Protein AF-A0A3M0XFP8-F1 (afdb_monomer)

Radius of gyration: 16.87 Å; Cα contacts (8 Å, |Δi|>4): 60; chains: 1; bounding box: 31×48×36 Å

Structure (mmCIF, N/CA/C/O backbone):
data_AF-A0A3M0XFP8-F1
#
_entry.id   AF-A0A3M0XFP8-F1
#
loop_
_atom_site.group_PDB
_atom_site.id
_atom_site.type_symbol
_atom_site.label_atom_id
_atom_site.label_alt_id
_atom_site.label_comp_id
_atom_site.label_asym_id
_atom_site.label_entity_id
_atom_site.label_seq_id
_atom_site.pdbx_PDB_ins_code
_atom_site.Cartn_x
_atom_site.Cartn_y
_atom_site.Cartn_z
_atom_site.occupancy
_atom_site.B_iso_or_equiv
_atom_site.auth_seq_id
_atom_site.auth_comp_id
_atom_site.auth_asym_id
_atom_site.auth_atom_id
_atom_site.pdbx_PDB_model_num
ATOM 1 N N . MET A 1 1 ? 6.342 29.990 0.058 1.00 71.69 1 MET A N 1
ATOM 2 C CA . MET A 1 1 ? 6.143 28.646 0.647 1.00 71.69 1 MET A CA 1
ATOM 3 C C . MET A 1 1 ? 6.745 27.625 -0.307 1.00 71.69 1 MET A C 1
ATOM 5 O O . MET A 1 1 ? 6.410 27.677 -1.483 1.00 71.69 1 MET A O 1
ATOM 9 N N . LYS A 1 2 ? 7.682 26.776 0.133 1.00 77.38 2 LYS A N 1
ATOM 10 C CA . LYS A 1 2 ? 8.288 25.752 -0.735 1.00 77.38 2 LYS A CA 1
ATOM 11 C C . LYS A 1 2 ? 7.440 24.488 -0.623 1.00 77.38 2 LYS A C 1
ATOM 13 O O . LYS A 1 2 ? 7.327 23.938 0.466 1.00 77.38 2 LYS A O 1
ATOM 18 N N . LEU A 1 3 ? 6.804 24.079 -1.716 1.00 90.31 3 LEU A N 1
ATOM 19 C CA . LEU A 1 3 ? 6.035 22.837 -1.759 1.00 90.31 3 LEU A CA 1
ATOM 20 C C . LEU A 1 3 ? 7.024 21.666 -1.736 1.00 90.31 3 LEU A C 1
ATOM 22 O O . LEU A 1 3 ? 7.951 21.624 -2.544 1.00 90.31 3 LEU A O 1
ATOM 26 N N . GLN A 1 4 ? 6.872 20.769 -0.767 1.00 94.06 4 GLN A N 1
ATOM 27 C CA . GLN A 1 4 ? 7.749 19.619 -0.556 1.00 94.06 4 GLN A CA 1
ATOM 28 C C . GLN A 1 4 ? 6.907 18.363 -0.364 1.00 94.06 4 GLN A 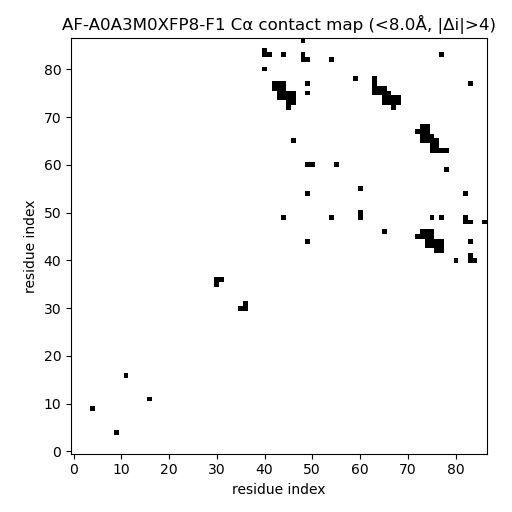C 1
ATOM 30 O O . GLN A 1 4 ? 5.802 18.424 0.176 1.00 94.06 4 GLN A O 1
ATOM 35 N N . LEU A 1 5 ? 7.451 17.227 -0.795 1.00 94.88 5 LEU A N 1
ATOM 36 C CA . LEU A 1 5 ? 6.831 15.929 -0.573 1.00 94.88 5 LEU A CA 1
ATOM 37 C C . LEU A 1 5 ? 6.844 15.572 0.923 1.00 94.88 5 LEU A C 1
ATOM 39 O O . LEU A 1 5 ? 7.823 15.880 1.614 1.00 94.88 5 LEU A O 1
ATOM 43 N N . PRO A 1 6 ? 5.813 14.872 1.430 1.00 94.88 6 PRO A N 1
ATOM 44 C CA . PRO A 1 6 ? 5.868 14.269 2.755 1.00 94.88 6 PRO A CA 1
ATOM 45 C C . PRO A 1 6 ? 7.073 13.330 2.890 1.00 94.88 6 PRO A C 1
ATOM 47 O O . PRO A 1 6 ? 7.381 12.551 1.981 1.00 94.88 6 PRO A O 1
ATOM 50 N N . LYS A 1 7 ? 7.750 13.371 4.042 1.00 95.31 7 LYS A N 1
ATOM 51 C CA . LYS A 1 7 ? 8.883 12.481 4.332 1.00 95.31 7 LYS A CA 1
ATOM 52 C C . LYS A 1 7 ? 8.452 11.016 4.187 1.00 95.31 7 LYS A C 1
ATOM 54 O O . LYS A 1 7 ? 7.424 10.620 4.722 1.00 95.31 7 LYS A O 1
ATOM 59 N N . GLY A 1 8 ? 9.257 10.222 3.480 1.00 94.44 8 GLY A N 1
ATOM 60 C CA . GLY A 1 8 ? 8.963 8.812 3.193 1.00 94.44 8 GLY A CA 1
ATOM 61 C C . GLY A 1 8 ? 8.184 8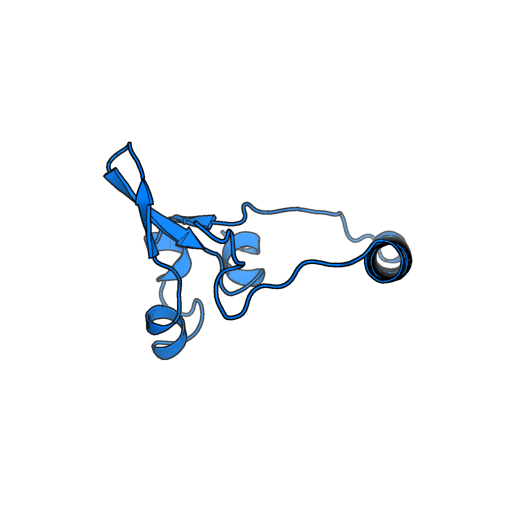.575 1.893 1.00 94.44 8 GLY A C 1
ATOM 62 O O . GLY A 1 8 ? 8.033 7.427 1.489 1.00 94.44 8 GLY A O 1
ATOM 63 N N . THR A 1 9 ? 7.745 9.633 1.204 1.00 95.94 9 THR A N 1
ATOM 64 C CA . THR A 1 9 ? 7.150 9.547 -0.142 1.00 95.94 9 THR A CA 1
ATOM 65 C C . THR A 1 9 ? 8.158 9.966 -1.214 1.00 95.94 9 THR A C 1
ATOM 67 O O . THR A 1 9 ? 9.177 10.592 -0.910 1.00 95.94 9 THR A O 1
ATOM 70 N N . ARG A 1 10 ? 7.910 9.587 -2.471 1.00 96.25 10 ARG A N 1
ATOM 71 C CA . ARG A 1 10 ? 8.775 9.927 -3.608 1.00 96.25 10 ARG A CA 1
ATOM 72 C C . ARG A 1 10 ? 7.975 10.046 -4.896 1.00 96.25 10 ARG A C 1
ATOM 74 O O . ARG A 1 10 ? 7.049 9.264 -5.112 1.00 96.25 10 ARG A O 1
ATOM 81 N N . ASP A 1 11 ? 8.403 10.960 -5.756 1.00 96.50 11 ASP A N 1
ATOM 82 C CA . ASP A 1 11 ? 7.989 10.993 -7.154 1.00 96.50 11 ASP A CA 1
ATOM 83 C C . ASP A 1 11 ? 8.821 9.999 -7.968 1.00 96.50 11 ASP A C 1
ATOM 85 O O . ASP A 1 11 ? 10.000 9.774 -7.688 1.00 96.50 11 ASP A O 1
ATOM 89 N N . PHE A 1 12 ? 8.20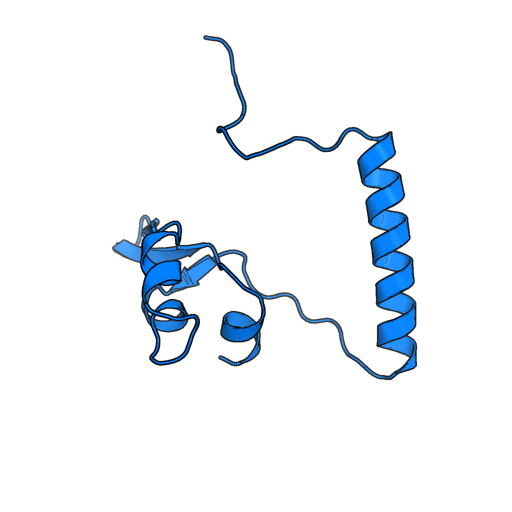8 9.415 -8.995 1.00 97.06 12 PHE A N 1
ATOM 90 C CA . PHE A 1 12 ? 8.897 8.560 -9.957 1.00 97.06 12 PHE A CA 1
ATOM 91 C C . PHE A 1 12 ? 9.110 9.343 -11.260 1.00 97.06 12 PHE A C 1
ATOM 93 O O . PHE A 1 12 ? 8.118 9.652 -11.928 1.00 97.06 12 PHE A O 1
ATOM 100 N N . PRO A 1 13 ? 10.358 9.669 -11.650 1.00 97.56 13 PRO A N 1
ATOM 101 C CA . PRO A 1 13 ? 10.618 10.380 -12.897 1.00 97.56 13 PRO A CA 1
ATOM 102 C C . PRO A 1 13 ? 10.229 9.523 -14.115 1.00 97.56 13 PRO A C 1
ATOM 104 O O . PRO A 1 13 ? 10.122 8.296 -13.991 1.00 97.56 13 PRO A O 1
ATOM 107 N N . PRO A 1 14 ? 10.052 10.132 -15.306 1.00 98.44 14 PRO A N 1
ATOM 108 C CA . PRO A 1 14 ? 9.545 9.433 -16.488 1.00 98.44 14 PRO A CA 1
ATOM 109 C C . PRO A 1 14 ? 10.286 8.129 -16.807 1.00 98.44 14 PRO A C 1
ATOM 111 O O . PRO A 1 14 ? 9.651 7.093 -16.993 1.00 98.44 14 PRO A O 1
ATOM 114 N N . GLU A 1 15 ? 11.619 8.147 -16.791 1.00 98.25 15 GLU A N 1
ATOM 115 C CA . GLU A 1 15 ? 12.439 6.965 -17.086 1.00 98.25 15 GLU A CA 1
ATOM 116 C C . GLU A 1 15 ? 12.199 5.811 -16.102 1.00 98.25 15 GLU A C 1
ATOM 118 O O . GLU A 1 15 ? 12.105 4.650 -16.509 1.00 98.25 15 GLU A O 1
ATOM 123 N N . GLU A 1 16 ? 12.05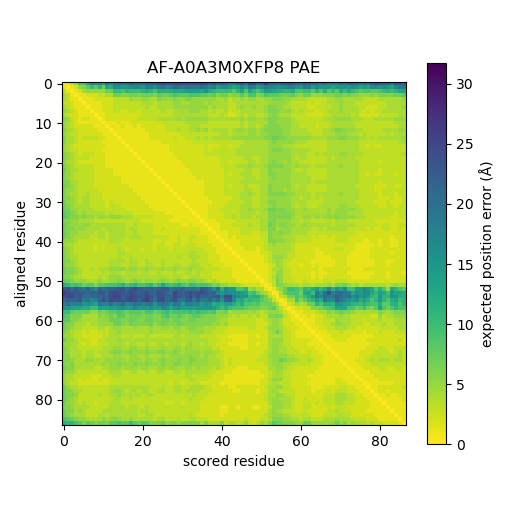6 6.111 -14.807 1.00 98.25 16 GLU A N 1
ATOM 124 C CA . GLU A 1 16 ? 11.785 5.089 -13.795 1.00 98.25 16 GLU A CA 1
ATOM 125 C C . GLU A 1 16 ? 10.355 4.560 -13.928 1.00 98.25 16 GLU A C 1
ATOM 127 O O . GLU A 1 16 ? 10.138 3.347 -13.898 1.00 98.25 16 GLU A O 1
ATOM 132 N N . LYS A 1 17 ? 9.373 5.447 -14.128 1.00 98.25 17 LYS A N 1
ATOM 133 C CA . LYS A 1 17 ? 7.969 5.050 -14.283 1.00 98.25 17 LYS A CA 1
ATOM 134 C C . LYS A 1 17 ? 7.763 4.147 -15.499 1.00 98.25 17 LYS A C 1
ATOM 136 O O . LYS A 1 17 ? 7.101 3.120 -15.363 1.00 98.25 17 LYS A O 1
ATOM 141 N N . ILE A 1 18 ? 8.377 4.472 -16.640 1.00 98.62 18 ILE A N 1
ATOM 142 C CA . ILE A 1 18 ? 8.314 3.651 -17.861 1.00 98.62 18 ILE A CA 1
ATOM 143 C C . ILE A 1 18 ? 8.830 2.235 -17.577 1.00 98.62 18 ILE A C 1
ATOM 145 O O . ILE A 1 18 ? 8.131 1.257 -17.846 1.00 98.62 18 ILE A O 1
ATOM 149 N N . ARG A 1 19 ? 10.004 2.110 -16.945 1.00 98.38 19 ARG A N 1
ATOM 150 C CA . ARG A 1 19 ? 10.585 0.804 -16.587 1.00 98.38 19 ARG A CA 1
ATOM 151 C C . ARG A 1 19 ? 9.709 0.023 -15.604 1.00 98.38 19 ARG A C 1
ATOM 153 O O . ARG A 1 19 ? 9.543 -1.189 -15.750 1.00 98.38 19 ARG A O 1
ATOM 160 N N . ARG A 1 20 ? 9.120 0.697 -14.610 1.00 98.06 20 ARG A N 1
ATOM 161 C CA . ARG A 1 20 ? 8.187 0.074 -13.653 1.00 98.06 20 ARG A CA 1
ATOM 162 C C . ARG A 1 20 ? 6.936 -0.456 -14.354 1.00 98.06 20 ARG A C 1
ATOM 164 O O . ARG A 1 20 ? 6.504 -1.566 -14.056 1.00 98.06 20 ARG A O 1
ATOM 171 N N . ASP A 1 21 ? 6.394 0.283 -15.317 1.00 98.38 21 ASP A N 1
ATOM 172 C CA . ASP A 1 21 ? 5.214 -0.141 -16.078 1.00 98.38 21 ASP A CA 1
ATOM 173 C C . ASP A 1 21 ? 5.496 -1.329 -16.993 1.00 98.38 21 ASP A C 1
ATOM 175 O O . ASP A 1 21 ? 4.634 -2.188 -17.185 1.00 98.38 21 ASP A O 1
ATOM 179 N N . GLU A 1 22 ? 6.695 -1.405 -17.566 1.00 98.56 22 GLU A N 1
ATOM 180 C CA . GLU A 1 22 ? 7.134 -2.580 -18.319 1.00 98.56 22 GLU A CA 1
ATOM 181 C C . GLU A 1 22 ? 7.248 -3.817 -17.424 1.00 98.56 22 GLU A C 1
ATOM 183 O O . GLU A 1 22 ? 6.803 -4.901 -17.813 1.00 98.56 22 GLU A O 1
ATOM 188 N N . LEU A 1 23 ? 7.802 -3.663 -16.216 1.00 98.44 23 LEU A N 1
ATOM 189 C CA . LEU A 1 23 ? 7.879 -4.738 -15.228 1.00 98.44 23 LEU A CA 1
ATOM 190 C C . LEU A 1 23 ? 6.479 -5.225 -14.833 1.00 98.44 23 LEU A C 1
ATOM 192 O O . LEU A 1 23 ? 6.212 -6.425 -14.902 1.00 98.44 23 LEU A O 1
ATOM 196 N N . LEU A 1 24 ? 5.575 -4.307 -14.479 1.00 97.81 24 LEU A N 1
ATOM 197 C CA . LEU A 1 24 ? 4.196 -4.638 -14.113 1.00 97.81 24 LEU A CA 1
ATOM 198 C C . LEU A 1 24 ? 3.479 -5.379 -15.247 1.00 97.81 24 LEU A C 1
ATOM 200 O O . LEU A 1 24 ? 2.874 -6.422 -15.006 1.00 97.81 24 LEU A O 1
ATOM 204 N N . ARG A 1 25 ? 3.626 -4.916 -16.495 1.00 98.31 25 ARG A N 1
ATOM 205 C CA . ARG A 1 25 ? 3.053 -5.589 -17.672 1.00 98.31 25 ARG A CA 1
ATOM 206 C C . ARG A 1 25 ? 3.589 -7.008 -17.857 1.00 98.31 25 ARG A C 1
ATOM 208 O O . ARG A 1 25 ? 2.821 -7.905 -18.201 1.00 98.31 25 ARG A O 1
ATOM 215 N N . LYS A 1 26 ? 4.888 -7.240 -17.637 1.00 98.44 26 LYS A N 1
ATOM 216 C CA . LYS A 1 26 ? 5.479 -8.589 -17.707 1.00 98.44 26 LYS A CA 1
ATOM 217 C C . LYS A 1 26 ? 4.892 -9.509 -16.637 1.00 98.44 26 LYS A C 1
ATOM 219 O O . LYS A 1 26 ? 4.496 -10.623 -16.968 1.00 98.44 26 LYS A O 1
ATOM 224 N N . LEU A 1 27 ? 4.780 -9.033 -15.396 1.00 98.12 27 LEU A N 1
ATOM 225 C CA . LEU A 1 27 ? 4.188 -9.800 -14.296 1.00 98.12 27 LEU A CA 1
ATOM 226 C C . LEU A 1 27 ? 2.726 -10.154 -14.593 1.00 98.12 27 LEU A C 1
ATOM 228 O O . LEU A 1 27 ? 2.358 -11.325 -14.541 1.00 98.12 27 LEU A O 1
ATOM 232 N N . GLN A 1 28 ? 1.919 -9.172 -14.999 1.00 97.81 28 GLN A N 1
ATOM 233 C CA . GLN A 1 28 ? 0.506 -9.369 -15.345 1.00 97.81 28 GLN A CA 1
ATOM 234 C C . GLN A 1 28 ? 0.310 -10.431 -16.436 1.00 97.81 28 GLN A C 1
ATOM 236 O O . GLN A 1 28 ? -0.561 -11.287 -16.300 1.00 97.81 28 GLN A O 1
ATOM 241 N N . ARG A 1 29 ? 1.144 -10.432 -17.488 1.00 98.19 29 ARG A N 1
ATOM 242 C CA . ARG A 1 29 ? 1.086 -11.458 -18.549 1.00 98.19 29 ARG A CA 1
ATOM 243 C C . ARG A 1 29 ? 1.345 -12.866 -18.017 1.00 98.19 29 ARG A C 1
ATOM 245 O O . ARG A 1 29 ? 0.713 -13.809 -18.483 1.00 98.19 29 ARG A O 1
ATOM 252 N N . VAL A 1 30 ? 2.267 -13.015 -17.065 1.00 98.50 30 VAL A N 1
ATOM 253 C CA . VAL A 1 30 ? 2.543 -14.314 -16.439 1.00 98.50 30 VAL A CA 1
ATOM 254 C C . VAL A 1 30 ? 1.337 -14.763 -15.620 1.00 98.50 30 VAL A C 1
ATOM 256 O O . VAL A 1 30 ? 0.844 -15.857 -15.862 1.00 98.50 30 VAL A O 1
ATOM 259 N N . PHE A 1 31 ? 0.802 -13.923 -14.729 1.00 98.19 31 PHE A N 1
ATOM 260 C CA . PHE A 1 31 ? -0.385 -14.269 -13.933 1.00 98.19 31 PHE A CA 1
ATOM 261 C C . PHE A 1 31 ? -1.588 -14.646 -14.812 1.00 98.19 31 PHE A C 1
ATOM 263 O O . PHE A 1 31 ? -2.209 -15.684 -14.587 1.00 98.19 31 PHE A O 1
ATOM 270 N N . ALA A 1 32 ? -1.853 -13.878 -15.872 1.00 97.94 32 ALA A N 1
ATOM 271 C CA . ALA A 1 32 ? -2.932 -14.168 -16.816 1.00 97.94 32 ALA A CA 1
ATOM 272 C C . ALA A 1 32 ? -2.759 -15.531 -17.513 1.00 97.94 32 ALA A C 1
ATOM 274 O O . ALA A 1 32 ? -3.731 -16.262 -17.690 1.00 97.94 32 ALA A O 1
ATOM 275 N N . ARG A 1 33 ? -1.520 -15.923 -17.856 1.00 98.31 33 ARG A N 1
ATOM 276 C CA . ARG A 1 33 ? -1.226 -17.238 -18.457 1.00 98.31 33 ARG A CA 1
ATOM 277 C C . ARG A 1 33 ? -1.583 -18.409 -17.533 1.00 98.31 33 ARG A C 1
ATOM 279 O O . ARG A 1 33 ? -1.876 -19.489 -18.033 1.00 98.31 33 ARG A O 1
ATOM 286 N N . TYR A 1 34 ? -1.569 -18.200 -16.218 1.00 98.38 34 TYR A N 1
ATOM 287 C CA . TYR A 1 34 ? -1.952 -19.201 -15.216 1.00 98.38 34 TYR A CA 1
ATOM 288 C C . TYR A 1 34 ? -3.409 -19.059 -14.738 1.00 98.38 34 TYR A C 1
ATOM 290 O O . TYR A 1 34 ? -3.785 -19.668 -13.742 1.00 98.38 34 TYR A O 1
ATOM 298 N N . GLY A 1 35 ? -4.242 -18.278 -15.436 1.00 98.19 35 GLY A N 1
ATOM 299 C CA . GLY A 1 35 ? -5.678 -18.178 -15.154 1.00 98.19 35 GLY A CA 1
ATOM 300 C C . GLY A 1 35 ? -6.055 -17.237 -14.006 1.00 98.19 35 GLY A C 1
ATOM 301 O O . GLY A 1 35 ? -7.217 -17.200 -13.608 1.00 98.19 35 GLY A O 1
ATOM 302 N N . PHE A 1 36 ? -5.112 -16.452 -13.480 1.00 98.12 36 PHE A N 1
ATOM 303 C CA . PHE A 1 36 ? -5.430 -15.443 -12.471 1.00 98.12 36 PHE A CA 1
ATOM 304 C C . PHE A 1 36 ? -6.173 -14.263 -13.104 1.00 98.12 36 PHE A C 1
ATOM 306 O O . PHE A 1 36 ? -5.744 -13.717 -14.123 1.00 98.12 36 PHE A O 1
ATOM 313 N N . SER A 1 37 ? -7.265 -13.842 -12.465 1.00 96.56 37 SER A N 1
ATOM 314 C CA . SER A 1 37 ? -8.023 -12.650 -12.855 1.00 96.56 37 SER A CA 1
ATOM 315 C C . SER A 1 37 ? -7.535 -11.428 -12.074 1.00 96.56 37 SER A C 1
ATOM 317 O O . SER A 1 37 ? -7.347 -11.527 -10.860 1.00 96.56 37 SER A O 1
ATOM 319 N N . PRO A 1 38 ? -7.314 -10.275 -12.730 1.00 94.81 38 PRO A N 1
ATOM 320 C CA . PRO A 1 38 ? -6.909 -9.064 -12.033 1.00 94.81 38 PRO A CA 1
ATOM 321 C C . PRO A 1 38 ? -8.052 -8.534 -11.157 1.00 94.81 38 PRO A C 1
ATOM 323 O O . PRO A 1 38 ? -9.203 -8.488 -11.585 1.00 94.81 38 PRO A O 1
ATOM 326 N N . LEU A 1 39 ? -7.710 -8.086 -9.952 1.00 94.44 39 LEU A N 1
ATOM 327 C CA . LEU A 1 39 ? -8.599 -7.385 -9.030 1.00 94.44 39 LEU A CA 1
ATOM 328 C C . LEU A 1 39 ? -7.816 -6.238 -8.395 1.00 94.44 39 LEU A C 1
ATOM 330 O O . LEU A 1 39 ? -6.658 -6.407 -8.013 1.00 94.44 39 LEU A O 1
ATOM 334 N N . GLU A 1 40 ? -8.460 -5.089 -8.252 1.00 95.44 40 GLU A N 1
ATOM 335 C CA . GLU A 1 40 ? -7.923 -3.962 -7.505 1.00 95.44 40 GLU A CA 1
ATOM 336 C C . GLU A 1 40 ? -8.873 -3.623 -6.360 1.00 95.44 40 GLU A C 1
ATOM 338 O O . GLU A 1 40 ? -10.083 -3.496 -6.545 1.00 95.44 40 GLU A O 1
ATOM 343 N N . THR A 1 41 ? -8.317 -3.499 -5.160 1.00 96.56 41 THR A N 1
ATOM 344 C CA . THR A 1 41 ? -9.040 -3.030 -3.979 1.00 96.56 41 THR A CA 1
ATOM 345 C C . THR A 1 41 ? -8.732 -1.551 -3.728 1.00 96.56 41 THR A C 1
ATOM 347 O O . THR A 1 41 ? -7.682 -1.065 -4.167 1.00 96.56 41 THR A O 1
ATOM 350 N N . PRO A 1 42 ? -9.607 -0.811 -3.025 1.00 97.38 42 PRO A N 1
ATOM 351 C CA . PRO A 1 42 ? -9.347 0.573 -2.642 1.00 97.38 42 PRO A CA 1
ATOM 352 C C . PRO A 1 42 ? -8.033 0.752 -1.865 1.00 97.38 42 PRO A C 1
ATOM 354 O O . PRO A 1 42 ? -7.561 -0.148 -1.173 1.00 97.38 42 PRO A O 1
ATOM 357 N N . THR A 1 43 ? -7.442 1.946 -1.949 1.00 97.31 43 THR A N 1
ATOM 358 C CA . THR A 1 43 ? -6.209 2.297 -1.214 1.00 97.31 43 THR A CA 1
ATOM 359 C C . THR A 1 43 ? -6.437 2.445 0.296 1.00 97.31 43 THR A C 1
ATOM 361 O O . THR A 1 43 ? -5.488 2.367 1.074 1.00 97.31 43 THR A O 1
ATOM 364 N N . PHE A 1 44 ? -7.683 2.652 0.722 1.00 97.06 44 PHE A N 1
ATOM 365 C CA . PHE A 1 44 ? -8.079 2.743 2.123 1.00 97.06 44 PHE A CA 1
ATOM 366 C C . PHE A 1 44 ? -9.305 1.875 2.397 1.00 97.06 44 PHE A C 1
ATOM 368 O O . PHE A 1 44 ? -10.126 1.648 1.514 1.00 97.06 44 PHE A O 1
ATOM 375 N N . GLU A 1 45 ? -9.444 1.437 3.640 1.00 96.00 45 GLU A N 1
ATOM 376 C CA . GLU A 1 45 ? -10.539 0.595 4.116 1.00 96.00 45 GLU A CA 1
ATOM 377 C C . GLU A 1 45 ? -11.153 1.189 5.382 1.00 96.00 45 GLU A C 1
ATOM 379 O O . GLU A 1 45 ? -10.593 2.100 6.000 1.00 96.00 45 GLU A O 1
ATOM 384 N N . ARG A 1 46 ? -12.299 0.646 5.804 1.00 95.75 46 ARG A N 1
ATOM 385 C CA . ARG A 1 46 ? -12.804 0.902 7.156 1.00 95.75 46 ARG A CA 1
ATOM 386 C C . ARG A 1 46 ? -11.799 0.393 8.180 1.00 95.75 46 ARG A C 1
ATOM 388 O O . ARG A 1 46 ? -11.265 -0.705 8.029 1.00 95.75 46 ARG A O 1
ATOM 395 N N . TRP A 1 47 ? -11.599 1.156 9.253 1.00 94.88 47 TRP A N 1
ATOM 396 C CA . TRP A 1 47 ? -10.696 0.749 10.330 1.00 94.88 47 TRP A CA 1
ATOM 397 C C . TRP A 1 47 ? -11.043 -0.646 10.872 1.00 94.88 47 TRP A C 1
ATOM 399 O O . TRP A 1 47 ? -10.152 -1.467 11.051 1.00 94.88 47 TRP A O 1
ATOM 409 N N . GLU A 1 48 ? -12.337 -0.944 11.029 1.00 93.88 48 GLU A N 1
ATOM 410 C CA . GLU A 1 48 ? -12.831 -2.233 11.532 1.00 93.88 48 GLU A CA 1
ATOM 411 C C . GLU A 1 48 ? -12.400 -3.442 10.684 1.00 93.88 48 GLU A C 1
ATOM 413 O O . GLU A 1 48 ? -12.164 -4.514 11.236 1.00 93.88 48 GLU A O 1
ATOM 418 N N . VAL A 1 49 ? -12.237 -3.257 9.367 1.00 92.81 49 VAL A N 1
ATOM 419 C CA . VAL A 1 49 ? -11.758 -4.295 8.441 1.00 92.81 49 VAL A CA 1
ATOM 420 C C . VAL A 1 49 ? -10.269 -4.552 8.677 1.00 92.81 49 VAL A C 1
ATOM 422 O O . VAL A 1 49 ? -9.853 -5.695 8.840 1.00 92.81 49 VAL A O 1
ATOM 425 N N . LEU A 1 50 ? -9.464 -3.489 8.754 1.00 91.81 50 LEU A N 1
ATOM 426 C CA . LEU A 1 50 ? -8.010 -3.585 8.926 1.00 91.81 50 LEU A CA 1
ATOM 427 C C . LEU A 1 50 ? -7.587 -4.005 10.338 1.00 91.81 50 LEU A C 1
ATOM 429 O O . LEU A 1 50 ? -6.502 -4.560 10.505 1.00 91.81 50 LEU A O 1
ATOM 433 N N . SER A 1 51 ? -8.426 -3.747 11.343 1.00 90.19 51 SER A N 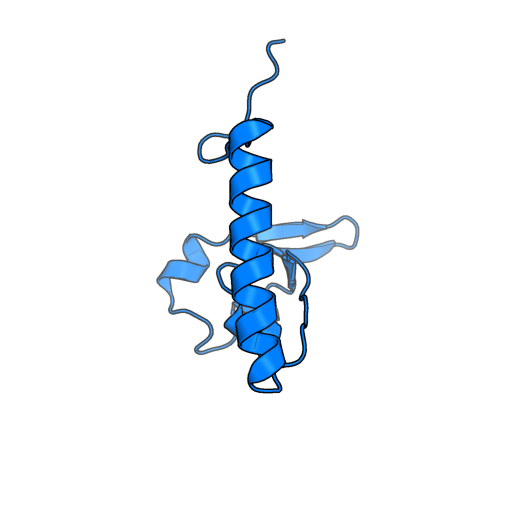1
ATOM 434 C CA . SER A 1 51 ? -8.185 -4.115 12.741 1.00 90.19 51 SER A CA 1
ATOM 435 C C . SER A 1 51 ? -8.832 -5.438 13.153 1.00 90.19 51 SER A C 1
ATOM 437 O O . SER A 1 51 ? -8.778 -5.796 14.333 1.00 90.19 51 SER A O 1
ATOM 439 N N . ALA A 1 52 ? -9.485 -6.150 12.228 1.00 86.25 52 ALA A N 1
ATOM 440 C CA . ALA A 1 52 ? -10.078 -7.447 12.518 1.00 86.25 52 ALA A CA 1
ATOM 441 C C . ALA A 1 52 ? -9.007 -8.417 13.055 1.00 86.25 52 ALA A C 1
ATOM 443 O O . ALA A 1 52 ? -7.840 -8.387 12.653 1.00 86.25 52 ALA A O 1
ATOM 444 N N . LYS A 1 53 ? -9.384 -9.265 14.020 1.00 62.56 53 LYS A N 1
ATOM 445 C CA . LYS A 1 53 ? -8.455 -10.200 14.676 1.00 62.56 53 LYS A CA 1
ATOM 446 C C . LYS A 1 53 ? -7.744 -11.031 13.591 1.00 62.56 53 LYS A C 1
ATOM 448 O O . LYS A 1 53 ? -8.420 -11.564 12.721 1.00 62.56 53 LYS A O 1
ATOM 453 N N . TYR A 1 54 ? -6.409 -11.123 13.660 1.00 60.53 54 TYR A N 1
ATOM 454 C CA . TYR A 1 54 ? -5.500 -11.777 12.689 1.00 60.53 54 TYR A CA 1
ATOM 455 C C . TYR A 1 54 ? -5.101 -10.990 11.425 1.00 60.53 54 TYR A C 1
ATOM 457 O O . TYR A 1 54 ? -4.325 -11.518 10.636 1.00 60.53 54 TYR A O 1
ATOM 465 N N . ALA A 1 55 ? -5.531 -9.738 11.250 1.00 60.94 55 ALA A N 1
ATOM 466 C CA . ALA A 1 55 ? -5.282 -8.994 10.010 1.00 60.94 55 ALA A CA 1
ATOM 467 C C . ALA A 1 55 ? -3.799 -8.607 9.763 1.00 60.94 55 ALA A C 1
ATOM 469 O O . ALA A 1 55 ? -3.377 -8.545 8.616 1.00 60.94 55 ALA A O 1
ATOM 470 N N . GLY A 1 56 ? -2.963 -8.448 10.802 1.00 59.78 56 GLY A N 1
ATOM 471 C CA . GLY A 1 56 ? -1.531 -8.151 10.587 1.00 59.78 56 GLY A CA 1
ATOM 472 C C . GLY A 1 56 ? -0.632 -8.052 11.829 1.00 59.78 56 GLY A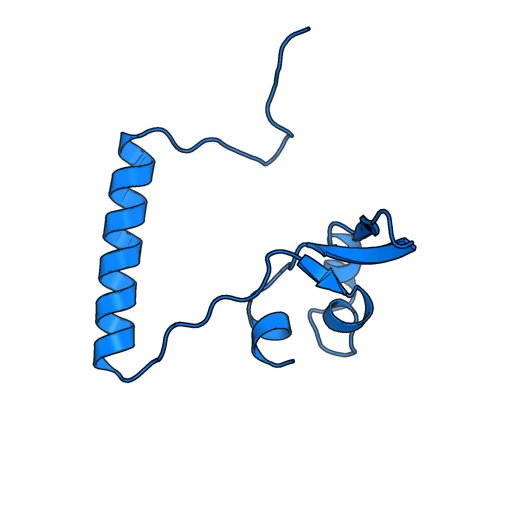 C 1
ATOM 473 O O . GLY A 1 56 ? 0.489 -7.558 11.748 1.00 59.78 56 GLY A O 1
ATOM 474 N N . GLY A 1 57 ? -1.098 -8.528 12.991 1.00 72.25 57 GLY A N 1
ATOM 475 C CA . GLY A 1 57 ? -0.388 -8.398 14.274 1.00 72.25 57 GLY A CA 1
ATOM 476 C C . GLY A 1 57 ? -0.630 -7.049 14.969 1.00 72.25 57 GLY A C 1
ATOM 477 O O . GLY A 1 57 ? -1.050 -6.080 14.354 1.00 72.25 57 GLY A O 1
ATOM 478 N N . ALA A 1 58 ? -0.417 -6.972 16.284 1.00 75.38 58 ALA A N 1
ATOM 479 C CA . ALA A 1 58 ? -0.772 -5.770 17.054 1.00 75.38 58 ALA A CA 1
ATOM 480 C C . ALA A 1 58 ? 0.093 -4.536 16.720 1.00 75.38 58 ALA A C 1
ATOM 482 O O . ALA A 1 58 ? -0.372 -3.409 16.874 1.00 75.38 58 ALA A O 1
ATOM 483 N N . GLU A 1 59 ? 1.331 -4.735 16.259 1.00 85.12 59 GLU A N 1
ATOM 484 C CA . GLU A 1 59 ? 2.256 -3.636 15.954 1.00 85.12 59 GLU A CA 1
ATOM 485 C C . GLU A 1 59 ? 1.894 -2.899 14.657 1.00 85.12 59 GLU A C 1
ATOM 487 O O . GLU A 1 59 ? 1.893 -1.671 14.655 1.00 85.12 59 GLU A O 1
ATOM 492 N N . ILE A 1 60 ? 1.474 -3.600 13.591 1.00 86.75 60 ILE A N 1
ATOM 493 C CA . ILE A 1 60 ? 1.133 -2.936 12.315 1.00 86.75 60 ILE A CA 1
ATOM 494 C C . ILE A 1 60 ? -0.037 -1.958 12.469 1.00 86.75 60 ILE A C 1
ATOM 496 O O . ILE A 1 60 ? -0.095 -0.921 11.810 1.00 86.75 60 ILE A O 1
ATOM 500 N N . LEU A 1 61 ? -0.952 -2.247 13.400 1.00 86.88 61 LEU A N 1
ATOM 501 C CA . LEU A 1 61 ? -2.087 -1.380 13.704 1.00 86.88 61 LEU A CA 1
ATOM 502 C C . LEU A 1 61 ? -1.643 -0.025 14.272 1.00 86.88 61 LEU A C 1
ATOM 504 O O . LEU A 1 61 ? -2.345 0.963 14.077 1.00 86.88 61 LEU A O 1
ATOM 508 N N . LYS A 1 62 ? -0.479 0.040 14.935 1.00 89.06 62 LYS A N 1
ATOM 509 C CA . LYS A 1 62 ? 0.105 1.294 15.438 1.00 89.06 62 LYS A CA 1
ATOM 510 C C . LYS A 1 62 ? 0.780 2.109 14.332 1.00 89.06 62 LYS A C 1
ATOM 512 O O . LYS A 1 62 ? 0.860 3.326 14.445 1.00 89.06 62 LYS A O 1
ATOM 517 N N . GLU A 1 63 ? 1.253 1.448 13.278 1.00 90.75 63 GLU A N 1
ATOM 518 C CA . GLU A 1 63 ? 1.932 2.073 12.132 1.00 90.75 63 GLU A CA 1
ATOM 519 C C . GLU A 1 63 ? 0.965 2.460 11.000 1.00 90.75 63 GLU A C 1
ATOM 521 O O . GLU A 1 63 ? 1.336 3.149 10.050 1.00 90.75 63 GLU A O 1
ATOM 526 N N . THR A 1 64 ? -0.294 2.030 11.094 1.00 92.56 64 THR A N 1
ATOM 527 C CA . THR A 1 64 ? -1.307 2.270 10.067 1.00 92.56 64 THR A CA 1
ATOM 528 C C . THR A 1 64 ? -1.779 3.727 10.075 1.00 92.56 64 THR A C 1
ATOM 530 O O . THR A 1 64 ? -2.213 4.259 11.097 1.00 92.56 64 THR A O 1
ATOM 533 N N . PHE A 1 65 ? -1.781 4.367 8.902 1.00 95.81 65 PHE A N 1
ATOM 534 C CA . PHE A 1 65 ? -2.315 5.720 8.727 1.00 95.81 65 PHE A CA 1
ATOM 535 C C . PHE A 1 65 ? -3.844 5.732 8.834 1.00 95.81 65 PHE A C 1
ATOM 537 O O . PHE A 1 65 ? -4.545 5.498 7.846 1.00 95.81 65 PHE A O 1
ATOM 544 N N . ARG A 1 66 ? -4.352 6.024 10.034 1.00 95.88 66 ARG A N 1
ATOM 545 C CA . ARG A 1 66 ? -5.780 6.171 10.343 1.00 95.88 66 ARG A CA 1
ATOM 546 C C . ARG A 1 66 ? -6.245 7.619 10.197 1.00 95.88 66 ARG A C 1
ATOM 548 O O . ARG A 1 66 ? -5.527 8.548 10.560 1.00 95.88 66 ARG A O 1
ATOM 555 N N . PHE A 1 67 ? -7.457 7.806 9.686 1.00 97.81 67 PHE A N 1
ATOM 556 C CA . PHE A 1 67 ? -8.077 9.114 9.510 1.00 97.81 67 PHE A CA 1
ATOM 557 C C . PHE A 1 67 ? -9.605 9.028 9.583 1.00 97.81 67 PHE A C 1
ATOM 559 O O . PHE A 1 67 ? -10.201 7.977 9.349 1.00 97.81 67 PHE A O 1
ATOM 566 N N . THR A 1 68 ? -10.238 10.161 9.877 1.00 98.31 68 THR A N 1
ATOM 567 C CA . THR A 1 68 ? -11.695 10.313 9.853 1.00 98.31 68 THR A CA 1
ATOM 568 C C . THR A 1 68 ? -12.081 11.128 8.626 1.00 98.31 68 THR A C 1
ATOM 570 O O . THR A 1 68 ? -11.488 12.176 8.362 1.00 98.31 68 THR A O 1
ATOM 573 N N . ASP A 1 69 ? -13.064 10.663 7.861 1.00 97.31 69 ASP A N 1
ATOM 574 C CA . ASP A 1 69 ? -13.550 11.403 6.696 1.00 97.31 69 ASP A CA 1
ATOM 575 C C . ASP A 1 69 ? -14.662 12.416 7.036 1.00 97.31 69 ASP A C 1
ATOM 577 O O . ASP A 1 69 ? -15.112 12.536 8.175 1.00 97.31 69 ASP A O 1
ATOM 581 N N . GLN A 1 70 ? -15.146 13.151 6.029 1.00 98.00 70 GLN A N 1
ATOM 582 C CA . GLN A 1 70 ? -16.218 14.145 6.204 1.00 98.00 70 GLN A CA 1
ATOM 583 C C . GLN A 1 70 ? -17.544 13.532 6.691 1.00 98.00 70 GLN A C 1
ATOM 585 O O . GLN A 1 70 ? -18.355 14.218 7.309 1.00 98.00 70 GLN A O 1
ATOM 590 N N . GLY A 1 71 ? -17.758 12.237 6.439 1.00 97.56 71 GLY A N 1
ATOM 591 C CA . GLY A 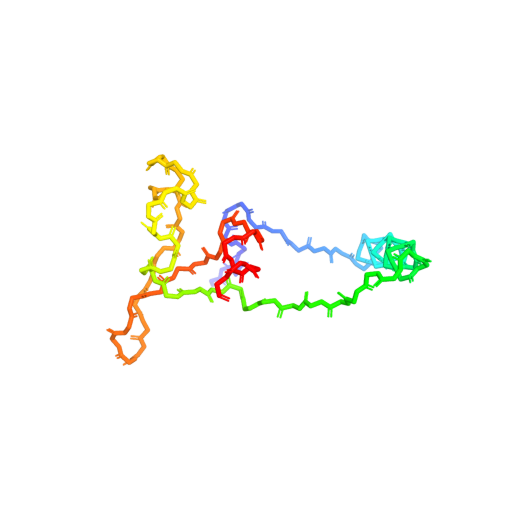1 71 ? -18.906 11.472 6.920 1.00 97.56 71 GLY A CA 1
ATOM 592 C C . GLY A 1 71 ? -18.735 10.936 8.34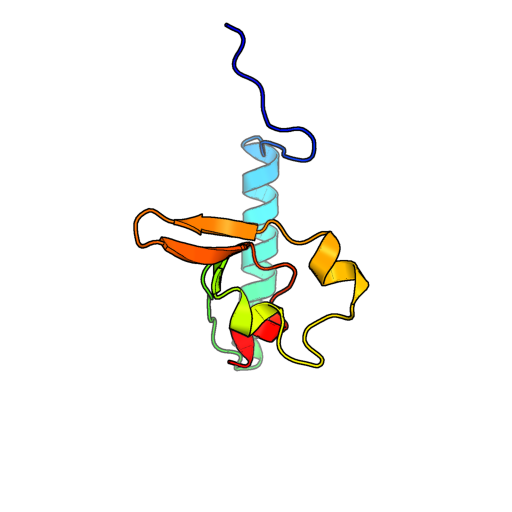2 1.00 97.56 71 GLY A C 1
ATOM 593 O O . GLY A 1 71 ? -19.572 10.151 8.782 1.00 97.56 71 GLY A O 1
ATOM 594 N N . LYS A 1 72 ? -17.671 11.332 9.055 1.00 97.56 72 LYS A N 1
ATOM 595 C CA . LYS A 1 72 ? -17.318 10.843 10.397 1.00 97.56 72 LYS A CA 1
ATOM 596 C C . LYS A 1 72 ? -17.082 9.328 10.444 1.00 97.56 72 LYS A C 1
ATOM 598 O O . LYS A 1 72 ? -17.339 8.691 11.464 1.00 97.56 72 LYS A O 1
ATOM 603 N N . ARG A 1 73 ? -16.617 8.734 9.338 1.00 97.81 73 ARG A N 1
ATOM 604 C CA . ARG A 1 73 ? -16.243 7.316 9.271 1.00 97.81 73 ARG A CA 1
ATOM 605 C C . ARG A 1 73 ? -14.769 7.158 9.598 1.00 97.81 73 ARG A C 1
ATOM 607 O O . ARG A 1 73 ? -13.939 7.918 9.107 1.00 97.81 73 ARG A O 1
ATOM 614 N N . GLU A 1 74 ? -14.461 6.125 10.369 1.00 97.94 74 GLU A N 1
ATOM 615 C CA . GLU A 1 74 ? -13.091 5.741 10.695 1.00 97.94 74 GLU A CA 1
ATOM 616 C C . GLU A 1 74 ? -12.499 4.892 9.568 1.00 97.94 74 GLU A C 1
ATOM 618 O O . GLU A 1 74 ? -12.950 3.771 9.310 1.00 97.94 74 GLU A O 1
ATOM 623 N N . LEU A 1 75 ? -11.486 5.435 8.897 1.00 97.88 75 LEU A N 1
ATOM 624 C CA . LEU A 1 75 ? -10.814 4.832 7.752 1.00 97.88 75 LEU A CA 1
ATOM 625 C C . LEU A 1 75 ? -9.311 4.708 8.015 1.00 97.88 75 LEU A C 1
ATOM 627 O O . LEU A 1 75 ? -8.752 5.358 8.899 1.00 97.88 75 LEU A O 1
ATOM 631 N N . ALA A 1 76 ? -8.641 3.875 7.230 1.00 96.69 76 ALA A N 1
ATOM 632 C CA . ALA A 1 76 ? -7.192 3.763 7.257 1.00 96.69 76 ALA A CA 1
ATOM 633 C C . ALA A 1 76 ? -6.631 3.366 5.890 1.00 96.69 76 ALA A C 1
ATOM 635 O O . ALA A 1 76 ? -7.277 2.633 5.141 1.00 96.69 76 ALA A O 1
ATOM 636 N N . LEU A 1 77 ? -5.425 3.842 5.565 1.00 96.88 77 LEU A N 1
ATOM 637 C CA . LEU A 1 77 ? -4.688 3.352 4.396 1.00 96.88 77 LEU A CA 1
ATOM 638 C C . LEU A 1 77 ? -4.375 1.861 4.579 1.00 96.88 77 LEU A C 1
ATOM 640 O O . LEU A 1 77 ? -3.972 1.445 5.666 1.00 96.88 77 LEU A O 1
ATOM 644 N N . ARG A 1 78 ? -4.536 1.060 3.521 1.00 93.81 78 ARG A N 1
ATOM 645 C CA . ARG A 1 78 ? -4.196 -0.369 3.564 1.00 93.81 78 ARG A CA 1
ATOM 646 C C . ARG A 1 78 ? -2.695 -0.550 3.823 1.00 93.81 78 ARG A C 1
ATOM 648 O O . ARG A 1 78 ? -1.875 0.064 3.139 1.00 93.81 78 ARG A O 1
ATOM 655 N N . TYR A 1 79 ? -2.341 -1.399 4.786 1.00 92.38 79 TYR A N 1
ATOM 656 C CA . TYR A 1 79 ? -0.949 -1.782 5.056 1.00 92.38 79 TYR A CA 1
ATOM 657 C C . TYR A 1 79 ? -0.518 -3.033 4.275 1.00 92.38 79 TYR A C 1
ATOM 659 O O . TYR A 1 79 ? 0.676 -3.274 4.110 1.00 92.38 79 TYR A O 1
ATOM 667 N N . ASP A 1 80 ? -1.478 -3.803 3.756 1.00 91.44 80 ASP A N 1
ATOM 668 C CA . ASP A 1 80 ? -1.248 -4.962 2.897 1.00 91.44 80 ASP A CA 1
ATOM 669 C C . ASP A 1 80 ? -2.301 -5.074 1.778 1.00 91.44 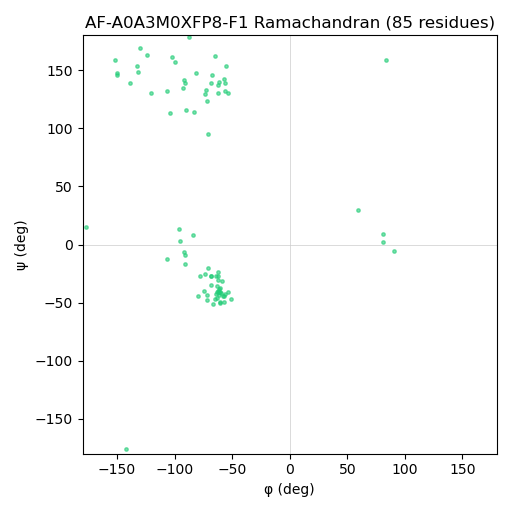80 ASP A C 1
ATOM 671 O O . ASP A 1 80 ? -3.149 -4.195 1.592 1.00 91.44 80 ASP A O 1
ATOM 675 N N . LEU A 1 81 ? -2.213 -6.156 0.998 1.00 92.62 81 LEU A N 1
ATOM 676 C CA . LEU A 1 81 ? -3.179 -6.498 -0.048 1.00 92.62 81 LEU A CA 1
ATOM 677 C C . LEU A 1 81 ? -4.094 -7.676 0.324 1.00 92.62 81 LEU A C 1
ATOM 679 O O . LEU A 1 81 ? -5.087 -7.893 -0.363 1.00 92.62 81 LEU A O 1
ATOM 683 N N . THR A 1 82 ? -3.788 -8.423 1.384 1.00 90.62 82 THR A N 1
ATOM 684 C CA . THR A 1 82 ? -4.489 -9.660 1.758 1.00 90.62 82 THR A CA 1
ATOM 685 C C . THR A 1 82 ? -5.798 -9.365 2.472 1.00 90.62 82 THR A C 1
ATOM 687 O O . THR A 1 82 ? -6.819 -9.961 2.139 1.00 90.62 82 THR A O 1
ATOM 690 N N . VAL A 1 83 ? -5.794 -8.425 3.419 1.00 91.31 83 VAL A N 1
ATOM 691 C CA . VAL A 1 83 ? -6.993 -8.065 4.183 1.00 91.31 83 VAL A CA 1
ATOM 692 C C . VAL A 1 83 ? -8.054 -7.453 3.266 1.00 91.31 83 VAL A C 1
ATOM 694 O O . VAL A 1 83 ? -9.193 -7.921 3.300 1.00 91.31 83 VAL A O 1
ATOM 697 N N . PRO A 1 84 ? -7.722 -6.498 2.369 1.00 92.44 84 PRO A N 1
ATOM 698 C CA . PRO A 1 84 ? -8.667 -6.076 1.347 1.00 92.44 84 PRO A CA 1
ATOM 699 C C . PRO A 1 84 ? -9.093 -7.232 0.433 1.00 92.44 84 PRO A C 1
ATOM 701 O O . PRO A 1 84 ? -10.266 -7.344 0.112 1.00 92.44 84 PRO A O 1
ATOM 704 N N . LEU A 1 85 ? -8.188 -8.111 -0.000 1.00 92.31 85 LEU A N 1
ATOM 705 C CA . LEU A 1 85 ? -8.550 -9.201 -0.915 1.00 92.31 85 LEU A CA 1
ATOM 706 C C . LEU A 1 85 ? -9.559 -10.198 -0.314 1.00 92.31 85 LEU A C 1
ATOM 708 O O . LEU A 1 85 ? -10.389 -10.717 -1.051 1.00 92.31 85 LEU A O 1
ATOM 712 N N . ALA A 1 86 ? -9.475 -10.479 0.988 1.00 90.88 86 ALA A N 1
ATOM 713 C CA . ALA A 1 86 ? -10.235 -11.547 1.641 1.00 90.88 86 ALA A CA 1
ATOM 714 C C . ALA A 1 86 ? -11.593 -11.125 2.237 1.00 90.88 86 ALA A C 1
ATOM 716 O O . ALA A 1 86 ? -12.311 -11.990 2.739 1.00 90.88 86 ALA A O 1
ATOM 717 N N . ARG A 1 87 ? -11.913 -9.827 2.242 1.00 89.25 87 ARG A N 1
ATOM 718 C CA . ARG A 1 87 ? -13.137 -9.291 2.864 1.00 89.25 87 ARG A CA 1
ATOM 719 C C . ARG A 1 87 ? -14.390 -9.457 2.008 1.00 89.25 87 ARG A C 1
ATOM 721 O O . ARG A 1 87 ? -14.262 -9.455 0.764 1.00 89.25 87 ARG A O 1
#

Nearest PDB structures (foldseek):
  1kmm-assembly2_D  TM=9.094E-01  e=2.928E-05  Escherichia coli
  1htt-assembly2_D  TM=9.061E-01  e=3.833E-05  Escherichia coli
  1kmm-assembly1_A  TM=9.085E-01  e=5.367E-05  Escherichia coli
  2el9-assembly2_C  TM=9.115E-01  e=8.038E-05  Escherichia coli
  1kmn-assembly1_A  TM=9.149E-01  e=1.288E-04  Escherichia coli

Sequence (87 aa):
MKLQLPKGTRDFPPEEKIRRDELLRKLQRVFARYGFSPLETPTFERWEVLSAKYAGGAEILKETFRFTDQGKRELALRYDLTVPLAR

Solvent-accessible surface area (backbone atoms only — not comparable to full-atom values): 5680 Å² total; per-residue (Å²): 136,84,89,73,78,61,90,94,63,82,86,72,55,71,73,57,44,53,53,51,50,54,52,51,52,53,52,52,54,54,44,46,74,74,71,53,78,91,82,85,73,74,70,52,44,51,40,71,66,66,66,35,91,85,56,67,58,82,65,54,66,74,72,45,58,67,49,69,49,99,83,72,45,59,29,25,47,58,90,65,69,61,60,67,68,73,107

Mean predicted aligned error: 4.4 Å

pLDDT: mean 92.79, std 8.9, range [59.78, 98.62]

Secondary structure (DSSP, 8-state):
----PPTT-----HHHHHHHHHHHHHHHHHHHHTTPPP----SEEEHHHHTSTTSS-TTHHHHS-EEE-TT--EEEE-S-SHHHHH-

Foldseek 3Di:
DDDDDDPPDDDQDPVRVVVVVVVVVVVVVVCVVVPDDDDDFDQKDQLCLCPPPPNPDPVVNVVWAWDADPVRTIMTGDPDDVSRVPD